Protein AF-A0A6H2BTT6-F1 (afdb_monomer)

Solvent-accessible surface area (backbone atoms only — not comparable to full-atom values): 8340 Å² total; per-residue (Å²): 132,86,53,60,60,64,69,59,52,47,54,49,31,54,56,51,50,74,51,56,69,38,59,30,31,66,27,73,68,49,52,52,56,37,45,75,73,71,45,86,74,64,73,85,50,69,32,33,29,80,46,55,45,61,61,53,68,86,53,31,49,32,33,33,34,37,53,84,93,50,74,88,84,50,85,88,53,66,73,44,79,40,38,53,72,44,48,40,68,45,81,85,42,97,55,36,68,62,50,55,50,50,37,51,55,39,52,55,42,52,53,51,51,55,52,50,51,53,54,59,69,69,48,78,83,75,72,80,80,79,80,78,80,81,78,78,88,79,135

Foldseek 3Di:
DFLDPVVLLQVVQVVVQVVPFFKKFFAPVVCVVCVVVVHHDDRPAIWTFHHWDAPGLPARIKTFTAHPVDDPPDPVGRPDIHRLLRIQGDPPRPCNVVSVVSSVSNVVVVVVVVVVVVVVVPDPPPDPDPPPPPPDDDD

Mean predicted al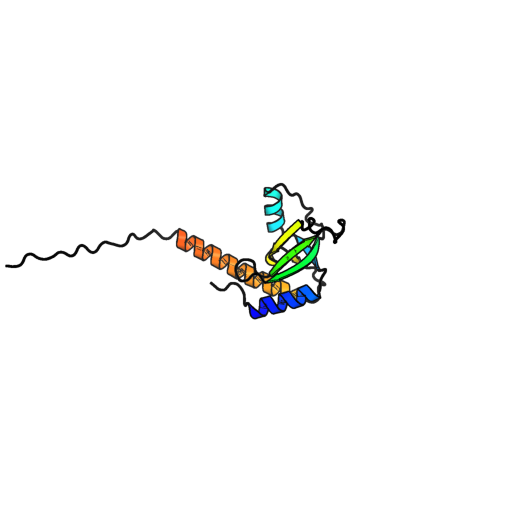igned error: 10.2 Å

pLDDT: mean 82.1, std 15.36, range [43.44, 97.25]

Secondary structure (DSSP, 8-state):
---S-HHHHHHHHHHHHTT-SEEEEE-HHHHHHHHHHT----TT--EEEEEEEE-HHHH-EEEEEE-TTS-TT-GGG--EEEEGGGEEE-TTSTTHHHHHHHHHHHHHHHHHHHHHHHHHHTS----------------

Structure (mmCIF, N/CA/C/O backbone):
data_AF-A0A6H2BTT6-F1
#
_entry.id   AF-A0A6H2BTT6-F1
#
loop_
_atom_site.group_PDB
_atom_site.id
_atom_site.type_symbol
_atom_site.label_atom_id
_atom_site.label_alt_id
_atom_site.label_comp_id
_atom_site.label_asym_id
_atom_site.label_entity_id
_atom_site.label_seq_id
_atom_site.pdbx_PDB_ins_code
_atom_site.Cartn_x
_atom_site.Cartn_y
_atom_site.Cartn_z
_atom_site.occupancy
_atom_site.B_iso_or_equiv
_atom_site.auth_seq_id
_atom_site.auth_comp_id
_atom_site.auth_asym_id
_atom_site.auth_atom_id
_atom_site.pdbx_PDB_model_num
ATOM 1 N N . MET A 1 1 ? 18.769 -1.249 3.467 1.00 71.38 1 MET A N 1
ATOM 2 C CA . MET A 1 1 ? 18.163 -2.529 3.042 1.00 71.38 1 MET A CA 1
ATOM 3 C C . MET A 1 1 ? 17.058 -2.177 2.076 1.00 71.38 1 MET A C 1
ATOM 5 O O . MET A 1 1 ? 16.223 -1.375 2.456 1.00 71.38 1 MET A O 1
ATOM 9 N N . THR A 1 2 ? 17.086 -2.700 0.854 1.00 86.50 2 THR A N 1
ATOM 10 C CA . THR A 1 2 ? 16.078 -2.352 -0.155 1.00 86.50 2 THR A CA 1
ATOM 11 C C . THR A 1 2 ? 14.783 -3.114 0.108 1.00 86.50 2 THR A C 1
ATOM 13 O O . THR A 1 2 ? 14.779 -4.352 0.090 1.00 86.50 2 THR A O 1
ATOM 16 N N . VAL A 1 3 ? 13.698 -2.388 0.377 1.00 89.62 3 VAL A N 1
ATOM 17 C CA . VAL A 1 3 ? 12.387 -2.986 0.669 1.00 89.62 3 VAL A CA 1
ATOM 18 C C . VAL A 1 3 ? 11.673 -3.301 -0.641 1.00 89.62 3 VAL A C 1
ATOM 20 O O . VAL A 1 3 ? 11.272 -4.442 -0.864 1.00 89.62 3 VAL A O 1
ATOM 23 N N . ASP A 1 4 ? 11.642 -2.369 -1.583 1.00 91.12 4 ASP A N 1
ATOM 24 C CA . ASP A 1 4 ? 10.896 -2.530 -2.824 1.00 91.12 4 ASP A CA 1
ATOM 25 C C . ASP A 1 4 ? 11.809 -2.632 -4.044 1.00 91.12 4 ASP A C 1
ATOM 27 O O . ASP A 1 4 ? 12.879 -2.032 -4.134 1.00 91.12 4 ASP A O 1
ATOM 31 N N . ASN A 1 5 ? 11.356 -3.379 -5.050 1.00 93.00 5 ASN A N 1
ATOM 32 C CA . ASN A 1 5 ? 11.878 -3.191 -6.395 1.00 93.00 5 ASN A CA 1
ATOM 33 C C . ASN A 1 5 ? 11.245 -1.911 -6.955 1.00 93.00 5 ASN A C 1
ATOM 35 O O . ASN A 1 5 ? 10.091 -1.934 -7.383 1.00 93.00 5 ASN A O 1
ATOM 39 N N . SER A 1 6 ? 11.993 -0.806 -6.947 1.00 92.38 6 SER A N 1
ATOM 40 C CA . SER A 1 6 ? 11.476 0.521 -7.307 1.00 92.38 6 SER A CA 1
ATOM 41 C C . SER A 1 6 ? 10.817 0.569 -8.688 1.00 92.38 6 SER A C 1
ATOM 43 O O . SER A 1 6 ? 9.785 1.220 -8.849 1.00 92.38 6 SER A O 1
ATOM 45 N N . ARG A 1 7 ? 11.350 -0.158 -9.680 1.00 94.94 7 ARG A N 1
ATOM 46 C CA . ARG A 1 7 ? 10.779 -0.218 -11.035 1.00 94.94 7 ARG A CA 1
ATOM 47 C C . ARG A 1 7 ? 9.431 -0.935 -11.048 1.00 94.94 7 ARG A C 1
ATOM 49 O O . ARG A 1 7 ? 8.495 -0.442 -11.672 1.00 94.94 7 ARG A O 1
ATOM 56 N N . ALA A 1 8 ? 9.337 -2.076 -10.368 1.00 94.94 8 ALA A N 1
ATOM 57 C CA . ALA A 1 8 ? 8.096 -2.844 -10.279 1.00 94.94 8 ALA A CA 1
ATOM 58 C C . ALA A 1 8 ? 7.032 -2.092 -9.467 1.00 94.94 8 ALA A C 1
ATOM 60 O O . ALA A 1 8 ? 5.896 -1.976 -9.916 1.00 94.94 8 ALA A O 1
ATOM 61 N N . ALA A 1 9 ? 7.419 -1.502 -8.332 1.00 95.44 9 ALA A N 1
ATOM 62 C CA . ALA A 1 9 ? 6.525 -0.704 -7.499 1.00 95.44 9 ALA A CA 1
ATOM 63 C C . ALA A 1 9 ? 5.993 0.522 -8.255 1.00 95.44 9 ALA A C 1
ATOM 65 O O . ALA A 1 9 ? 4.790 0.753 -8.267 1.00 95.44 9 ALA A O 1
ATOM 66 N N . THR A 1 10 ? 6.855 1.242 -8.982 1.00 96.56 10 THR A N 1
ATOM 67 C CA . THR A 1 10 ? 6.430 2.380 -9.817 1.00 96.56 10 THR A CA 1
ATOM 68 C C . THR A 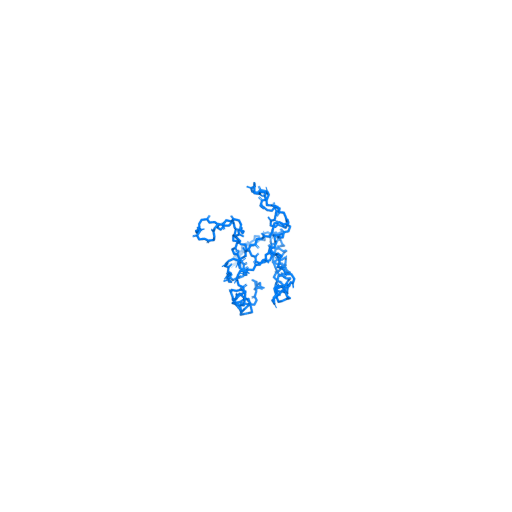1 10 ? 5.484 1.947 -10.940 1.00 96.56 10 THR A C 1
ATOM 70 O O . THR A 1 10 ? 4.507 2.636 -11.227 1.00 96.56 10 THR A O 1
ATOM 73 N N . ALA A 1 11 ? 5.751 0.809 -11.590 1.00 96.81 11 ALA A N 1
ATOM 74 C CA . ALA A 1 11 ? 4.872 0.282 -12.632 1.00 96.81 11 ALA A CA 1
ATOM 75 C C . ALA A 1 11 ? 3.496 -0.113 -12.074 1.00 96.81 11 ALA A C 1
ATOM 77 O O . ALA A 1 11 ? 2.481 0.212 -12.688 1.00 96.81 11 ALA A O 1
ATOM 78 N N . LEU A 1 12 ? 3.457 -0.755 -10.902 1.00 96.88 12 LEU A N 1
ATOM 79 C CA . LEU A 1 12 ? 2.212 -1.076 -10.211 1.00 96.88 12 LEU A CA 1
ATOM 80 C C . LEU A 1 12 ? 1.463 0.198 -9.803 1.00 96.88 12 LEU A C 1
ATOM 82 O O . LEU A 1 12 ? 0.275 0.296 -10.080 1.00 96.88 12 LEU A O 1
ATOM 86 N N . SER A 1 13 ? 2.139 1.210 -9.249 1.00 96.50 13 SER A N 1
ATOM 87 C CA . SER A 1 13 ? 1.504 2.493 -8.915 1.00 96.50 13 SER A CA 1
ATOM 88 C C . SER A 1 13 ? 0.809 3.133 -10.112 1.00 96.50 13 SER A C 1
ATOM 90 O O . SER A 1 13 ? -0.328 3.558 -9.968 1.00 96.50 13 SER A O 1
ATOM 92 N N . LYS A 1 14 ? 1.429 3.123 -11.299 1.00 96.94 14 LYS A N 1
ATOM 93 C CA . LYS A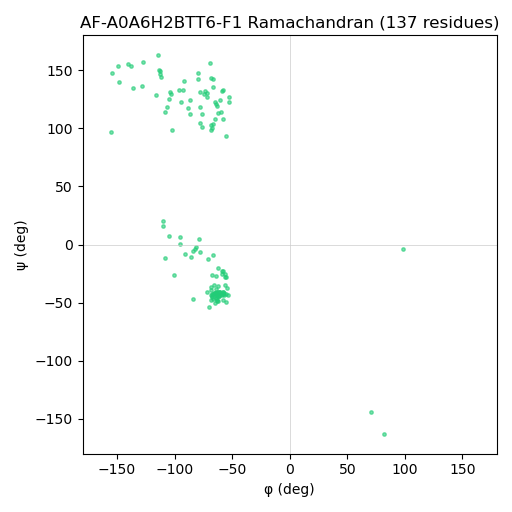 1 14 ? 0.802 3.651 -12.524 1.00 96.94 14 LYS A CA 1
ATOM 94 C C . LYS A 1 14 ? -0.443 2.867 -12.946 1.00 96.94 14 LYS A C 1
ATOM 96 O O . LYS A 1 14 ? -1.411 3.461 -13.406 1.00 96.94 14 LYS A O 1
ATOM 101 N N . LYS A 1 15 ? -0.434 1.537 -12.797 1.00 96.56 15 LYS A N 1
ATOM 102 C CA . LYS A 1 15 ? -1.618 0.700 -13.069 1.00 96.56 15 LYS A CA 1
ATOM 103 C C . LYS A 1 15 ? -2.761 1.021 -12.106 1.00 96.56 15 LYS A C 1
ATOM 105 O O . LYS A 1 15 ? -3.911 1.108 -12.524 1.00 96.56 15 LYS A O 1
ATOM 110 N N . LEU A 1 16 ? -2.438 1.208 -10.826 1.00 95.81 16 LEU A N 1
ATOM 111 C CA . LEU A 1 16 ? -3.417 1.570 -9.801 1.00 95.81 16 LEU A CA 1
ATOM 112 C C . LEU A 1 16 ? -3.977 2.969 -10.031 1.00 95.81 16 LEU A C 1
ATOM 114 O O . LEU A 1 16 ? -5.183 3.142 -9.959 1.00 95.81 16 LEU A O 1
ATOM 118 N N . GLU A 1 17 ? -3.124 3.932 -10.374 1.00 95.44 17 GLU A N 1
ATOM 119 C CA . GLU A 1 17 ? -3.529 5.293 -10.733 1.00 95.44 17 GLU A CA 1
ATOM 120 C C . GLU A 1 17 ? -4.506 5.296 -11.921 1.00 95.44 17 GLU A C 1
ATOM 122 O O . GLU A 1 17 ? -5.527 5.973 -11.884 1.00 95.44 17 GLU A O 1
ATOM 127 N N . ALA A 1 18 ? -4.269 4.452 -12.930 1.00 95.94 18 ALA A N 1
ATOM 128 C CA . ALA A 1 18 ? -5.187 4.273 -14.058 1.00 95.94 18 ALA A CA 1
ATOM 129 C C . ALA A 1 18 ? -6.500 3.541 -13.705 1.00 95.94 18 ALA A C 1
ATOM 131 O O . ALA A 1 18 ? -7.422 3.528 -14.517 1.00 95.94 18 ALA A O 1
ATOM 132 N N . SER A 1 19 ? -6.583 2.919 -12.524 1.00 93.81 19 SER A N 1
ATOM 133 C CA . SER A 1 19 ? -7.751 2.160 -12.048 1.00 93.81 19 SER A CA 1
ATOM 134 C C . SER A 1 19 ? -8.562 2.918 -10.990 1.00 93.81 19 SER A C 1
ATOM 136 O O . SER A 1 19 ? -9.456 2.339 -10.375 1.00 93.81 19 SER A O 1
ATOM 138 N N . LEU A 1 20 ? -8.240 4.191 -10.737 1.00 92.12 20 LEU A N 1
ATOM 139 C CA . LEU A 1 20 ? -8.954 5.013 -9.765 1.00 92.12 20 LEU A CA 1
ATOM 140 C C . LEU A 1 20 ? -10.385 5.333 -10.244 1.00 92.12 20 LEU A C 1
ATOM 142 O O . LEU A 1 20 ? -10.584 5.583 -11.435 1.00 92.12 20 LEU A O 1
ATOM 146 N N . PRO A 1 21 ? -11.376 5.382 -9.332 1.00 92.38 21 PRO A N 1
ATOM 147 C CA . PRO A 1 21 ? -11.271 5.127 -7.892 1.00 92.38 21 PRO A CA 1
ATOM 148 C C . PRO A 1 21 ? -11.247 3.627 -7.541 1.00 92.38 21 PRO A C 1
ATOM 150 O O . PRO A 1 21 ? -11.979 2.824 -8.120 1.00 92.38 21 PRO A O 1
ATOM 153 N N . ILE A 1 22 ? -10.449 3.247 -6.535 1.00 92.12 22 ILE A N 1
ATOM 154 C CA . ILE A 1 22 ? -10.332 1.846 -6.082 1.00 92.12 22 ILE A CA 1
ATOM 155 C C . ILE A 1 22 ? -11.075 1.658 -4.762 1.00 92.12 22 ILE A C 1
ATOM 157 O O . ILE A 1 22 ? -10.775 2.326 -3.772 1.00 92.12 22 ILE A O 1
ATOM 161 N N . LYS A 1 23 ? -11.998 0.693 -4.715 1.00 91.62 23 LYS A N 1
ATOM 162 C CA . LYS A 1 23 ? -12.690 0.315 -3.477 1.00 91.62 23 LYS A CA 1
ATOM 163 C C . LYS A 1 23 ? -11.775 -0.488 -2.563 1.00 91.62 23 LYS A C 1
ATOM 165 O O . LYS A 1 23 ? -11.174 -1.483 -2.975 1.00 91.62 23 LYS A O 1
ATOM 170 N N . VAL A 1 24 ? -11.704 -0.074 -1.302 1.00 92.06 24 VAL A N 1
ATOM 171 C CA . VAL A 1 24 ? -10.842 -0.700 -0.300 1.00 92.06 24 VAL A CA 1
ATOM 172 C C . VAL A 1 24 ? -11.516 -0.797 1.063 1.00 92.06 24 VAL A C 1
ATOM 174 O O . VAL A 1 24 ? -12.383 -0.003 1.429 1.00 92.06 24 VAL A O 1
ATOM 177 N N . LYS A 1 25 ? -11.062 -1.768 1.856 1.00 91.12 25 LYS A N 1
ATOM 178 C CA . LYS A 1 25 ? -11.350 -1.869 3.291 1.00 91.12 25 LYS A CA 1
ATOM 179 C C . LYS A 1 25 ? -10.073 -1.652 4.089 1.00 91.12 25 LYS A C 1
ATOM 181 O O . LYS A 1 25 ? -8.982 -2.048 3.679 1.00 91.12 25 LYS A O 1
ATOM 186 N N . VAL A 1 26 ? -10.208 -1.054 5.264 1.00 89.69 26 VAL A N 1
ATOM 187 C CA . VAL A 1 26 ? -9.079 -0.799 6.163 1.00 89.69 26 VAL A CA 1
ATOM 188 C C . VAL A 1 26 ? -8.626 -2.115 6.812 1.00 89.69 26 VAL A C 1
ATOM 190 O O . VAL A 1 26 ? -9.441 -2.891 7.319 1.00 89.69 26 VAL A O 1
ATOM 193 N N . ALA A 1 27 ? -7.321 -2.407 6.813 1.00 89.88 27 ALA A N 1
ATOM 194 C CA . ALA A 1 27 ? -6.804 -3.588 7.502 1.00 89.88 27 ALA A CA 1
ATOM 195 C C . ALA A 1 27 ? -6.906 -3.446 9.032 1.00 89.88 27 ALA A C 1
ATOM 197 O O . ALA A 1 27 ? -6.894 -2.352 9.594 1.00 89.88 27 ALA A O 1
ATOM 198 N N . LYS A 1 28 ? -6.943 -4.587 9.736 1.00 87.12 28 LYS A N 1
ATOM 199 C CA . LYS A 1 28 ? -7.116 -4.633 11.201 1.00 87.12 28 LYS A CA 1
ATOM 200 C C . LYS A 1 28 ? -6.056 -3.831 11.965 1.00 87.12 28 LYS A C 1
ATOM 202 O O . LYS A 1 28 ? -6.362 -3.280 13.015 1.00 87.12 28 LYS A O 1
ATOM 207 N N . GLU A 1 29 ? -4.821 -3.790 11.472 1.00 86.31 29 GLU A N 1
ATOM 208 C CA . GLU A 1 29 ? -3.725 -3.059 12.122 1.00 86.31 29 GLU A CA 1
ATOM 209 C C . GLU A 1 29 ? -3.930 -1.546 12.061 1.00 86.31 29 GLU A C 1
ATOM 211 O O . GLU A 1 29 ? -3.797 -0.868 13.078 1.00 86.31 29 GLU A O 1
ATOM 216 N N . LEU A 1 30 ? -4.350 -1.035 10.903 1.00 87.06 30 LEU A N 1
ATOM 217 C CA . LEU A 1 30 ? -4.665 0.376 10.726 1.00 87.06 30 LEU A CA 1
ATOM 218 C C . LEU A 1 30 ? -5.882 0.776 11.571 1.00 87.06 30 LEU A C 1
ATOM 220 O O . LEU A 1 30 ? -5.816 1.774 12.278 1.00 87.06 30 LEU A O 1
ATOM 224 N N . LEU A 1 31 ? -6.928 -0.056 11.639 1.00 86.88 31 LEU A N 1
ATOM 225 C CA . LEU A 1 31 ? -8.068 0.176 12.542 1.00 86.88 31 LEU A CA 1
ATOM 226 C C . LEU A 1 31 ? -7.649 0.290 14.015 1.00 86.88 31 LEU A C 1
ATOM 228 O O . LEU A 1 31 ? -8.148 1.153 14.734 1.00 86.88 31 LEU A O 1
ATOM 232 N N . LYS A 1 32 ? -6.724 -0.562 14.479 1.00 87.06 32 LYS A N 1
ATOM 233 C CA . LYS A 1 32 ? -6.194 -0.478 15.850 1.00 87.06 32 LYS A CA 1
ATOM 234 C C . LYS A 1 32 ? -5.444 0.831 16.076 1.00 87.06 32 LYS A C 1
ATOM 236 O O . LYS A 1 32 ? -5.661 1.473 17.097 1.00 87.06 32 LYS A O 1
ATOM 241 N N . MET A 1 33 ? -4.582 1.217 15.136 1.00 85.88 33 MET A N 1
ATOM 242 C CA . MET A 1 33 ? -3.813 2.458 15.229 1.00 85.88 33 MET A CA 1
ATOM 243 C C . MET A 1 33 ? -4.729 3.686 15.279 1.00 85.88 33 MET A C 1
ATOM 245 O O . MET A 1 33 ? -4.518 4.565 16.110 1.00 85.88 33 MET A O 1
ATOM 249 N N . LEU A 1 34 ? -5.756 3.725 14.429 1.00 84.44 34 LEU A N 1
ATOM 250 C CA . LEU A 1 34 ? -6.731 4.815 14.382 1.00 84.44 34 LEU A CA 1
ATOM 251 C C . LEU A 1 34 ? -7.559 4.887 15.666 1.00 84.44 34 LEU A C 1
ATOM 253 O O . LEU A 1 34 ? -7.664 5.954 16.264 1.00 84.44 34 LEU A O 1
ATOM 257 N N . LYS A 1 35 ? -8.003 3.736 16.186 1.00 84.94 35 LYS A N 1
ATOM 258 C CA . LYS A 1 35 ? -8.704 3.673 17.473 1.00 84.94 35 LYS A CA 1
ATOM 259 C C . LYS A 1 35 ? -7.867 4.241 18.623 1.00 84.94 35 LYS A C 1
ATOM 261 O O . LYS A 1 35 ? -8.405 4.953 19.464 1.00 84.94 35 LYS A O 1
ATOM 266 N N . THR A 1 36 ? -6.561 3.963 18.664 1.00 84.50 36 THR A N 1
ATOM 267 C CA . THR A 1 36 ? -5.653 4.532 19.680 1.00 84.50 36 THR A CA 1
ATOM 268 C C . THR A 1 36 ? -5.527 6.054 19.568 1.00 84.50 36 THR A C 1
ATOM 270 O O . THR A 1 36 ? -5.276 6.716 20.569 1.00 84.50 36 THR A O 1
ATOM 273 N N . ARG A 1 37 ? -5.720 6.620 18.371 1.00 80.75 37 ARG A N 1
ATOM 274 C CA . ARG A 1 37 ? -5.717 8.071 18.130 1.00 80.75 37 ARG A CA 1
ATOM 275 C C . ARG A 1 37 ? -7.066 8.744 18.413 1.00 80.75 37 ARG A C 1
ATOM 277 O O . ARG A 1 37 ? -7.129 9.965 18.375 1.00 80.75 37 ARG A O 1
ATOM 284 N N . GLY A 1 38 ? -8.109 7.973 18.731 1.00 76.75 38 GLY A N 1
ATOM 285 C CA . GLY A 1 38 ? -9.465 8.474 18.984 1.00 76.75 38 GLY A CA 1
ATOM 286 C C . GLY A 1 38 ? -10.419 8.354 17.792 1.00 76.75 38 GLY A C 1
ATOM 287 O O . GLY A 1 38 ? -11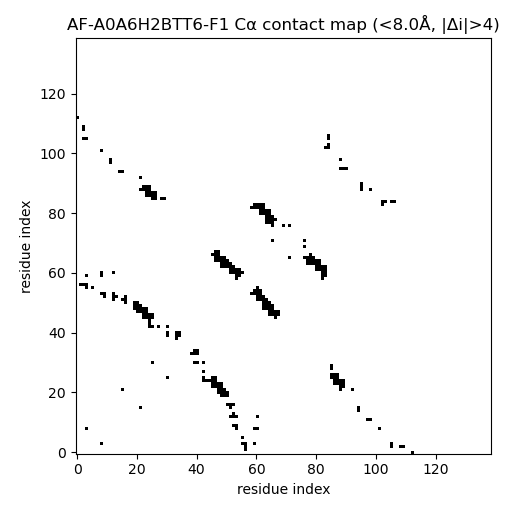.610 8.608 17.952 1.00 76.75 38 GLY A O 1
ATOM 288 N N . ASP A 1 39 ? -9.938 7.891 16.635 1.00 77.25 39 ASP A N 1
ATOM 289 C CA . ASP A 1 39 ? -10.746 7.737 15.425 1.00 77.25 39 ASP A CA 1
ATOM 290 C C . ASP A 1 39 ? -11.423 6.361 15.392 1.00 77.25 39 ASP A C 1
ATOM 292 O O . ASP A 1 39 ? -10.768 5.313 15.336 1.00 77.25 39 ASP A O 1
ATOM 296 N N . ILE A 1 40 ? -12.756 6.342 15.396 1.00 70.62 40 ILE A N 1
ATOM 297 C CA . ILE A 1 40 ? -13.543 5.106 15.318 1.00 70.62 40 ILE A CA 1
ATOM 298 C C . ILE A 1 40 ? -14.073 4.939 13.894 1.00 70.62 40 ILE A C 1
ATOM 300 O O . ILE A 1 40 ? -15.098 5.503 13.520 1.00 70.62 40 ILE A O 1
ATOM 304 N N . ILE A 1 41 ? -13.384 4.116 13.105 1.00 74.75 41 ILE A N 1
ATOM 305 C CA . ILE A 1 41 ? -13.829 3.721 11.763 1.00 74.75 41 ILE A CA 1
ATOM 306 C C . ILE A 1 41 ? -14.541 2.376 11.837 1.00 74.75 41 ILE A C 1
ATOM 308 O O . ILE A 1 41 ? -14.030 1.425 12.433 1.00 74.75 41 ILE A O 1
ATOM 312 N N . ASN A 1 42 ? -15.705 2.280 11.191 1.00 77.88 42 ASN A N 1
ATOM 313 C CA . ASN A 1 42 ? -16.394 1.006 11.022 1.00 77.88 42 ASN A CA 1
ATOM 314 C C . ASN A 1 42 ? -15.528 0.061 10.150 1.00 77.88 42 ASN A C 1
ATOM 316 O O . ASN A 1 42 ? -15.250 0.403 9.000 1.00 77.88 42 ASN A O 1
ATOM 320 N N . PRO A 1 43 ? -15.124 -1.123 10.650 1.00 75.38 43 PRO A N 1
ATOM 321 C CA . PRO A 1 43 ? -14.307 -2.085 9.905 1.00 75.38 43 PRO A CA 1
ATOM 322 C C . PRO A 1 43 ? -14.925 -2.569 8.588 1.00 75.38 43 PRO A C 1
ATOM 324 O O . PRO A 1 43 ? -14.198 -3.017 7.702 1.00 75.38 43 PRO A O 1
ATOM 327 N N . GLU A 1 44 ? -16.253 -2.522 8.482 1.00 77.94 44 GLU A N 1
ATOM 328 C CA . GLU A 1 44 ? -16.993 -2.931 7.288 1.00 77.94 44 GLU A CA 1
ATOM 329 C C . GLU A 1 44 ? -17.225 -1.778 6.310 1.00 77.94 44 GLU A C 1
ATOM 331 O O . GLU A 1 44 ? -17.665 -2.019 5.186 1.00 77.94 44 GLU A O 1
ATOM 336 N N . LYS A 1 45 ? -16.899 -0.537 6.703 1.00 81.94 45 LYS A N 1
ATOM 337 C CA . LYS A 1 45 ? -17.025 0.624 5.824 1.00 81.94 45 LYS A CA 1
ATOM 338 C C . LYS A 1 45 ? -16.052 0.485 4.659 1.00 81.94 45 LYS A C 1
ATOM 340 O O . LYS A 1 45 ? -14.838 0.383 4.846 1.00 81.94 45 LYS A O 1
ATOM 345 N N . GLU A 1 46 ? -16.611 0.514 3.459 1.00 84.50 46 GLU A N 1
ATOM 346 C CA . GLU A 1 46 ? -15.849 0.644 2.225 1.00 84.50 46 GLU A CA 1
ATOM 347 C C . GLU A 1 46 ? -15.436 2.103 2.043 1.00 84.50 46 GLU A C 1
ATOM 349 O O . GLU A 1 46 ? -16.241 3.025 2.203 1.00 84.50 46 GLU A O 1
ATOM 354 N N . LEU A 1 47 ? -14.154 2.293 1.756 1.00 87.75 47 LEU A N 1
ATOM 355 C CA . LEU A 1 47 ? -13.554 3.574 1.414 1.00 87.75 47 LEU A CA 1
ATOM 356 C C . LEU A 1 47 ? -13.076 3.516 -0.032 1.00 87.75 47 LEU A C 1
ATOM 358 O O . LEU A 1 47 ? -12.920 2.434 -0.605 1.00 87.75 47 LEU A O 1
ATOM 362 N N . GLU A 1 48 ? -12.822 4.682 -0.604 1.00 90.62 48 GLU A N 1
ATOM 363 C CA . GLU A 1 48 ? -12.246 4.790 -1.937 1.00 90.62 48 GLU A CA 1
ATOM 364 C C . GLU A 1 48 ? -10.839 5.357 -1.860 1.00 90.62 48 GLU A C 1
ATOM 366 O O . GLU A 1 48 ? -10.526 6.197 -1.014 1.00 90.62 48 GLU A O 1
ATOM 371 N N . VAL A 1 49 ? -9.988 4.853 -2.744 1.00 92.31 49 VAL A N 1
ATOM 372 C CA . VAL A 1 49 ? -8.706 5.463 -3.055 1.00 92.31 49 VAL A CA 1
ATOM 373 C C . VAL A 1 49 ? -8.904 6.360 -4.265 1.00 92.31 49 VAL A C 1
ATOM 375 O O . VAL A 1 49 ? -9.327 5.870 -5.311 1.00 92.31 49 VAL A O 1
A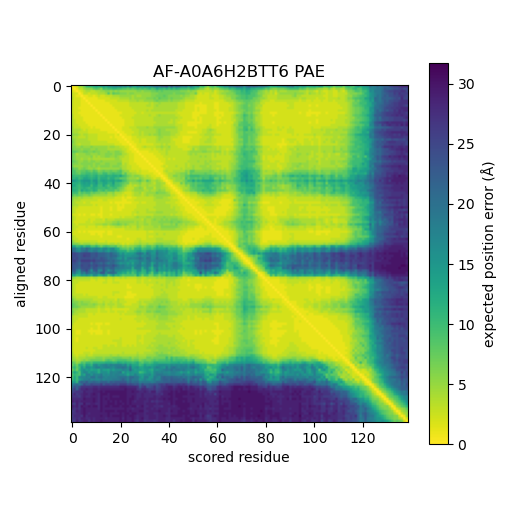TOM 378 N N . ASP A 1 50 ? -8.585 7.642 -4.117 1.00 92.44 50 ASP A N 1
ATOM 379 C CA . ASP A 1 50 ? -8.651 8.678 -5.159 1.00 92.44 50 ASP A CA 1
ATOM 380 C C . ASP A 1 50 ? -7.260 9.123 -5.641 1.00 92.44 50 ASP A C 1
ATOM 382 O O . ASP A 1 50 ? -7.133 9.805 -6.654 1.00 92.44 50 ASP A O 1
ATOM 386 N N . TRP A 1 51 ? -6.203 8.727 -4.929 1.00 93.81 51 TRP A N 1
ATOM 387 C CA . TRP A 1 51 ? -4.826 9.046 -5.276 1.00 93.81 51 TRP A CA 1
ATOM 388 C C . TRP A 1 51 ? -3.866 7.937 -4.856 1.00 93.81 51 TRP A C 1
ATOM 390 O O . TRP A 1 51 ? -3.969 7.379 -3.757 1.00 93.81 51 TRP A O 1
ATOM 400 N N . VAL A 1 52 ? -2.890 7.658 -5.722 1.00 95.94 52 VAL A N 1
ATOM 401 C CA . VAL A 1 52 ? -1.831 6.671 -5.499 1.00 95.94 52 VAL A CA 1
ATOM 402 C C . VAL A 1 52 ? -0.491 7.244 -5.943 1.00 95.94 52 VAL A C 1
ATOM 404 O O . VAL A 1 52 ? -0.381 7.771 -7.044 1.00 95.94 52 VAL A O 1
ATOM 407 N N . ALA A 1 53 ? 0.555 7.076 -5.134 1.00 95.38 53 ALA A N 1
ATOM 408 C CA . ALA A 1 53 ? 1.928 7.309 -5.582 1.00 95.38 53 ALA A CA 1
ATOM 409 C C . ALA A 1 53 ? 2.933 6.412 -4.864 1.00 95.38 53 ALA A C 1
ATOM 411 O O . ALA A 1 53 ? 2.733 6.009 -3.722 1.00 95.38 53 ALA A O 1
ATOM 412 N N . TYR A 1 54 ? 4.053 6.131 -5.522 1.00 96.88 54 TYR A N 1
ATOM 413 C CA . TYR A 1 54 ? 5.177 5.432 -4.906 1.00 96.88 54 TYR A CA 1
ATOM 414 C C . TYR A 1 54 ? 6.109 6.423 -4.192 1.00 96.88 54 TYR A C 1
ATOM 416 O O . TYR A 1 54 ? 6.620 7.345 -4.823 1.00 96.88 54 TYR A O 1
ATOM 424 N N . SER A 1 55 ? 6.361 6.219 -2.897 1.00 95.12 55 SER A N 1
ATOM 425 C CA . SER A 1 55 ? 7.202 7.081 -2.047 1.00 95.12 55 SER A CA 1
ATOM 426 C C . SER A 1 55 ? 8.531 6.437 -1.628 1.00 95.12 55 SER A C 1
ATOM 428 O O . SER A 1 55 ? 9.163 6.861 -0.663 1.00 95.12 55 SER A O 1
ATOM 430 N N . GLY A 1 56 ? 8.988 5.414 -2.355 1.00 93.00 56 GLY A N 1
ATOM 431 C CA . GLY A 1 56 ? 10.255 4.744 -2.063 1.00 93.00 56 GLY A CA 1
ATOM 432 C C . GLY A 1 56 ? 10.148 3.691 -0.959 1.00 93.00 56 GLY A C 1
ATOM 433 O O . GLY A 1 56 ? 9.065 3.234 -0.608 1.00 93.00 56 GLY A O 1
ATOM 434 N N . ASP A 1 57 ? 11.291 3.289 -0.403 1.00 90.56 57 ASP A N 1
ATOM 435 C CA . ASP A 1 57 ? 11.347 2.191 0.568 1.00 90.56 57 ASP A CA 1
ATOM 436 C C . ASP A 1 57 ? 10.672 2.521 1.906 1.00 90.56 57 ASP A C 1
ATOM 438 O O . ASP A 1 57 ? 10.188 1.604 2.567 1.00 90.56 57 ASP A O 1
ATOM 442 N N . GLU A 1 58 ? 10.590 3.799 2.288 1.00 87.00 58 GLU A N 1
ATOM 443 C CA . GLU A 1 58 ? 9.994 4.231 3.558 1.00 87.00 58 GLU A CA 1
ATOM 444 C C . GLU A 1 58 ? 8.471 4.048 3.567 1.00 87.00 58 GLU A C 1
ATOM 446 O O . GLU A 1 58 ? 7.938 3.357 4.435 1.00 87.00 58 GLU A O 1
ATOM 451 N N . GLY A 1 59 ? 7.760 4.594 2.576 1.00 89.25 59 GLY A N 1
ATOM 452 C CA . GLY A 1 59 ? 6.294 4.507 2.515 1.00 89.25 59 GLY A CA 1
ATOM 453 C C . GLY A 1 59 ? 5.755 3.445 1.552 1.00 89.25 59 GLY A C 1
ATOM 454 O O . GLY A 1 59 ? 4.685 2.877 1.786 1.00 89.25 59 GLY A O 1
ATOM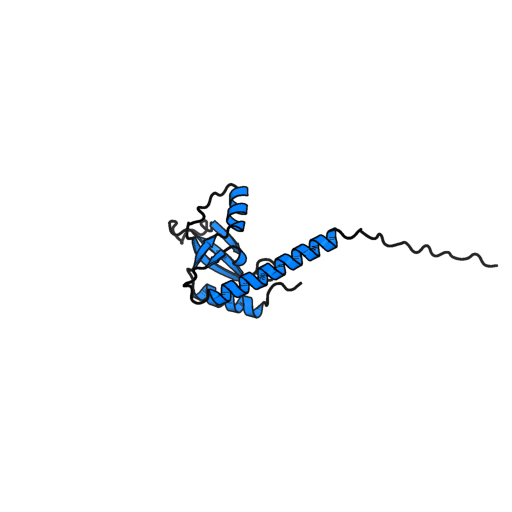 455 N N . GLY A 1 60 ? 6.516 3.083 0.521 1.00 95.62 60 GLY A N 1
ATOM 456 C CA . GLY A 1 60 ? 6.073 2.168 -0.525 1.00 95.62 60 GLY A CA 1
ATOM 457 C C . GLY A 1 60 ? 5.022 2.821 -1.412 1.00 95.62 60 GLY A C 1
ATOM 458 O O . GLY A 1 60 ? 5.076 4.015 -1.694 1.00 95.62 60 GLY A O 1
ATOM 459 N N . ILE A 1 61 ? 4.049 2.042 -1.872 1.00 97.25 61 ILE A N 1
ATOM 460 C CA . ILE A 1 61 ? 2.886 2.588 -2.575 1.00 97.25 61 ILE A CA 1
ATOM 461 C C . ILE A 1 61 ? 1.943 3.215 -1.543 1.00 97.25 61 ILE A C 1
ATOM 463 O O . ILE A 1 61 ? 1.356 2.507 -0.727 1.00 97.25 61 ILE A O 1
ATOM 467 N N . MET A 1 62 ? 1.812 4.535 -1.585 1.00 96.75 62 MET A N 1
ATOM 468 C CA . MET A 1 62 ? 0.923 5.332 -0.748 1.00 96.75 62 MET A CA 1
ATOM 469 C C . MET A 1 62 ? -0.421 5.523 -1.440 1.00 96.75 62 MET A C 1
ATOM 471 O O . MET A 1 62 ? -0.478 5.755 -2.645 1.00 96.75 62 MET A O 1
ATOM 475 N N . CYS A 1 63 ? -1.486 5.464 -0.654 1.00 95.25 63 CYS A N 1
ATOM 476 C CA . CYS A 1 63 ? -2.863 5.631 -1.083 1.00 95.25 63 CYS A CA 1
ATOM 477 C C . CYS A 1 63 ? -3.538 6.676 -0.194 1.00 95.25 63 CYS A C 1
ATOM 479 O O . CYS A 1 63 ? -3.378 6.650 1.031 1.00 95.25 63 CYS A O 1
ATOM 481 N N . ARG A 1 64 ? -4.303 7.577 -0.803 1.00 92.75 64 ARG A N 1
ATOM 482 C CA . ARG A 1 64 ? -5.180 8.505 -0.083 1.00 92.75 64 ARG A CA 1
ATOM 483 C C . ARG A 1 64 ? -6.564 7.883 0.033 1.00 92.75 64 ARG A C 1
ATOM 485 O O . ARG A 1 64 ? -7.049 7.322 -0.938 1.00 92.75 64 ARG A O 1
ATOM 492 N N . LEU A 1 65 ? -7.146 7.913 1.228 1.00 89.38 65 LEU A N 1
ATOM 493 C CA . LEU A 1 65 ? -8.473 7.367 1.502 1.00 89.38 65 LEU A CA 1
ATOM 494 C C . LEU A 1 65 ? -9.498 8.489 1.622 1.00 89.38 65 LEU A C 1
ATOM 496 O O . LEU A 1 65 ? -9.308 9.415 2.414 1.00 89.38 65 LEU A O 1
ATOM 500 N N . VAL A 1 66 ? -10.613 8.336 0.913 1.00 87.00 66 VAL A N 1
ATOM 501 C CA . VAL A 1 66 ? -11.780 9.221 0.969 1.00 87.00 66 VAL A CA 1
ATOM 502 C C . VAL A 1 66 ? -13.056 8.417 1.238 1.00 87.00 66 VAL A C 1
ATOM 504 O O . VAL A 1 66 ? -13.119 7.199 1.043 1.00 87.00 66 VAL A O 1
ATOM 507 N N . SER A 1 67 ? -14.078 9.087 1.769 1.00 75.06 67 SER A N 1
ATOM 508 C CA . SER A 1 67 ? -15.367 8.489 2.129 1.00 75.06 67 SER A CA 1
ATOM 509 C C . SER A 1 67 ? -16.421 8.849 1.082 1.00 75.06 67 SER A C 1
ATOM 511 O O . SER A 1 67 ? -16.610 10.018 0.776 1.00 75.06 67 SER A O 1
ATOM 513 N N . LYS A 1 68 ? -17.144 7.843 0.566 1.00 63.84 68 LYS A N 1
ATOM 514 C CA . LYS A 1 68 ? -18.164 8.000 -0.492 1.00 63.84 68 LYS A CA 1
ATOM 515 C C . LYS A 1 68 ? -19.287 8.994 -0.190 1.00 63.84 68 LYS A C 1
ATOM 517 O O . LYS A 1 68 ? -19.902 9.508 -1.116 1.00 63.84 68 LYS A O 1
ATOM 522 N N . ASN A 1 69 ? -19.608 9.195 1.087 1.00 57.34 69 ASN A N 1
ATOM 523 C CA . ASN A 1 69 ? -20.704 10.078 1.494 1.00 57.34 69 ASN A CA 1
ATOM 524 C C . ASN A 1 69 ? -20.288 11.554 1.533 1.00 57.34 69 ASN A C 1
ATOM 526 O O . ASN A 1 69 ? -21.131 12.409 1.790 1.00 57.34 69 ASN A O 1
ATOM 530 N N . ASP A 1 70 ? -19.013 11.846 1.279 1.00 54.03 70 ASP A N 1
ATOM 531 C CA . ASP A 1 70 ? -18.436 13.171 1.413 1.00 54.03 70 ASP A CA 1
ATOM 532 C C . ASP A 1 70 ? -17.978 13.655 0.027 1.00 54.03 70 ASP A C 1
ATOM 534 O O . ASP A 1 70 ? -17.298 12.938 -0.700 1.00 54.03 70 ASP A O 1
ATOM 538 N N . ASN A 1 71 ? -18.400 14.862 -0.368 1.00 53.66 71 ASN A N 1
ATOM 539 C CA . ASN A 1 71 ? -18.159 15.414 -1.713 1.00 53.66 71 ASN A CA 1
ATOM 540 C C . ASN A 1 71 ? -16.658 15.366 -2.108 1.00 53.66 71 ASN A C 1
ATOM 542 O O . ASN A 1 71 ? -15.858 15.981 -1.407 1.00 53.66 71 ASN A O 1
ATOM 546 N N . PRO A 1 72 ? -16.246 14.724 -3.209 1.00 52.09 72 PRO A N 1
ATOM 547 C CA . PRO A 1 72 ? -14.828 14.520 -3.537 1.00 52.09 72 PRO A CA 1
ATOM 548 C C . PRO A 1 72 ? -14.028 15.798 -3.870 1.00 52.09 72 PRO A C 1
ATOM 550 O O . PRO A 1 72 ? -12.810 15.726 -3.976 1.00 52.09 72 PRO A O 1
ATOM 553 N N . GLU A 1 73 ? -14.678 16.957 -4.020 1.00 56.94 73 GLU A N 1
ATOM 554 C CA . GLU A 1 73 ? -14.038 18.228 -4.408 1.00 56.94 73 GLU A CA 1
ATOM 555 C C . GLU A 1 73 ? -13.439 19.048 -3.250 1.00 56.94 73 GLU A C 1
ATOM 557 O O . GLU A 1 73 ? -12.702 19.995 -3.512 1.00 56.94 73 GLU A O 1
ATOM 562 N N . ASP A 1 74 ? -13.703 18.712 -1.981 1.00 55.72 74 ASP A N 1
ATOM 563 C CA . ASP A 1 74 ? -13.072 19.458 -0.881 1.00 55.72 74 ASP A CA 1
ATOM 564 C C . ASP A 1 74 ? -11.698 18.849 -0.563 1.00 55.72 74 ASP A C 1
ATOM 566 O O . ASP A 1 74 ? -11.597 17.736 -0.041 1.00 55.72 74 ASP A O 1
ATOM 570 N N . GLU A 1 75 ? -10.631 19.597 -0.849 1.00 49.12 75 GLU A N 1
ATOM 571 C CA . GLU A 1 75 ? -9.233 19.185 -0.630 1.00 49.12 75 GLU A CA 1
ATOM 572 C C . GLU A 1 75 ? -8.919 18.840 0.844 1.00 49.12 75 GLU A C 1
ATOM 574 O O . GLU A 1 75 ? -8.031 18.029 1.114 1.00 49.12 75 GLU A O 1
ATOM 579 N N . ASP A 1 76 ? -9.707 19.356 1.794 1.00 47.47 76 ASP A N 1
ATOM 580 C CA . ASP A 1 76 ? -9.601 19.084 3.236 1.00 47.47 76 ASP A CA 1
ATOM 581 C C . ASP A 1 76 ? -10.217 17.730 3.677 1.00 47.47 76 ASP A C 1
ATOM 583 O O . ASP A 1 76 ? -10.260 17.421 4.869 1.00 47.47 76 ASP A O 1
ATOM 587 N N . LYS A 1 77 ? -10.698 16.892 2.744 1.00 59.47 77 LYS A N 1
ATOM 588 C CA . LYS A 1 77 ? -11.415 15.628 3.043 1.00 59.47 77 LYS A CA 1
ATOM 589 C C . LYS A 1 77 ? -10.579 14.360 3.043 1.00 59.47 77 LYS A C 1
ATOM 591 O O . LYS A 1 77 ? -11.129 13.275 3.263 1.00 59.47 77 LYS A O 1
ATOM 596 N N . ALA A 1 78 ? -9.277 14.455 2.788 1.00 57.69 78 ALA A N 1
ATOM 597 C CA . ALA A 1 78 ? -8.401 13.298 2.901 1.00 57.69 78 ALA A CA 1
ATOM 598 C C . ALA A 1 78 ? -8.493 12.740 4.329 1.00 57.69 78 ALA A C 1
ATOM 600 O O . ALA A 1 78 ? -7.984 13.342 5.271 1.00 57.69 78 ALA A O 1
ATOM 601 N N . LEU A 1 79 ? -9.133 11.577 4.490 1.00 73.69 79 L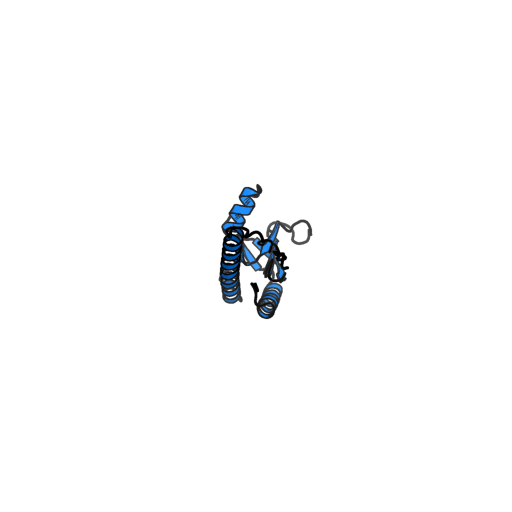EU A N 1
ATOM 602 C CA . LEU A 1 79 ? -9.262 10.960 5.806 1.00 73.69 79 LEU A CA 1
ATOM 603 C C . LEU A 1 79 ? -7.882 10.497 6.270 1.00 73.69 79 LEU A C 1
ATOM 605 O O . LEU A 1 79 ? -7.473 10.794 7.387 1.00 73.69 79 LEU A O 1
ATOM 609 N N . TYR A 1 80 ? -7.145 9.801 5.395 1.00 85.62 80 TYR A N 1
ATOM 610 C CA . TYR A 1 80 ? -5.816 9.275 5.704 1.00 85.62 80 TYR A CA 1
ATOM 611 C C . TYR A 1 80 ? -4.964 9.099 4.443 1.00 85.62 80 TYR A C 1
ATOM 613 O O . TYR A 1 80 ? -5.471 8.713 3.391 1.00 85.62 80 TYR A O 1
ATOM 621 N N . ILE A 1 81 ? -3.649 9.289 4.574 1.00 91.00 81 ILE A N 1
ATOM 622 C CA . ILE A 1 81 ? -2.651 8.825 3.600 1.00 91.00 81 ILE A CA 1
ATOM 623 C C . ILE A 1 81 ? -1.932 7.629 4.222 1.00 91.00 81 ILE A C 1
ATOM 625 O O . ILE A 1 81 ? -1.311 7.753 5.278 1.00 91.00 81 ILE A O 1
ATOM 629 N N . VAL A 1 82 ? -2.035 6.459 3.595 1.00 93.19 82 VAL A N 1
ATOM 630 C CA . VAL A 1 82 ? -1.540 5.194 4.158 1.00 93.19 82 VAL A CA 1
ATOM 631 C C . VAL A 1 82 ? -0.831 4.353 3.108 1.00 93.19 82 VAL A C 1
ATOM 633 O O . VAL A 1 82 ? -1.126 4.448 1.922 1.00 93.19 82 VAL A O 1
ATOM 636 N N . SER A 1 83 ? 0.103 3.506 3.540 1.00 95.44 83 SER A N 1
ATOM 637 C CA . SER A 1 83 ? 0.700 2.512 2.645 1.00 95.44 83 SER A CA 1
ATOM 638 C C . SER A 1 83 ? -0.347 1.477 2.232 1.00 95.44 83 SER A C 1
ATOM 640 O O . SER A 1 83 ? -1.156 1.042 3.058 1.00 95.44 83 SER A O 1
ATOM 642 N N . ILE A 1 84 ? -0.296 1.018 0.982 1.00 95.69 84 ILE A N 1
ATOM 643 C CA . ILE A 1 84 ? -1.196 -0.010 0.449 1.00 95.69 84 ILE A CA 1
ATOM 644 C C . ILE A 1 84 ? -1.130 -1.311 1.260 1.00 95.69 84 ILE A C 1
ATOM 646 O O . ILE A 1 84 ? -2.089 -2.072 1.267 1.00 95.69 84 ILE A O 1
ATOM 650 N N . THR A 1 85 ? -0.043 -1.572 1.996 1.00 95.50 85 THR A N 1
ATOM 651 C CA . THR A 1 85 ? 0.096 -2.729 2.903 1.00 95.50 85 THR A CA 1
ATOM 652 C C . THR A 1 85 ? -0.912 -2.737 4.053 1.00 95.50 85 THR A C 1
ATOM 654 O O . THR A 1 85 ? -1.178 -3.794 4.625 1.00 95.50 85 THR A O 1
ATOM 657 N N . HIS A 1 86 ? -1.505 -1.585 4.372 1.00 94.19 86 HIS A N 1
ATOM 658 C CA . HIS A 1 86 ? -2.543 -1.431 5.388 1.00 94.19 86 HIS A CA 1
ATOM 659 C C . HIS A 1 86 ? -3.970 -1.481 4.823 1.00 94.19 86 HIS A C 1
ATOM 661 O O . HIS A 1 86 ? -4.935 -1.255 5.560 1.00 94.19 86 HIS A O 1
ATOM 667 N N . LEU A 1 87 ? -4.119 -1.788 3.534 1.00 93.88 87 LEU A N 1
ATOM 668 C CA . LEU A 1 87 ? -5.399 -1.844 2.838 1.00 93.88 87 LEU A CA 1
ATOM 669 C C . LEU A 1 87 ? -5.739 -3.268 2.410 1.00 93.88 87 LEU A C 1
ATOM 671 O O . LEU A 1 87 ? -4.872 -4.091 2.120 1.00 93.88 87 LEU A O 1
ATOM 675 N N . LYS A 1 88 ? -7.035 -3.551 2.343 1.00 93.31 88 LYS A N 1
ATOM 676 C CA . LYS A 1 88 ? -7.589 -4.734 1.692 1.00 93.31 88 LYS A CA 1
ATOM 677 C C . LYS A 1 88 ? -8.277 -4.282 0.418 1.00 93.31 88 LYS A C 1
ATOM 679 O O . LYS A 1 88 ? -9.262 -3.549 0.492 1.00 93.31 88 LYS A O 1
ATOM 684 N N . ILE A 1 89 ? -7.734 -4.702 -0.716 1.00 91.50 89 ILE A N 1
ATOM 685 C CA . ILE A 1 89 ? -8.317 -4.422 -2.025 1.00 91.50 89 ILE A CA 1
ATOM 686 C C . ILE A 1 89 ? -9.461 -5.399 -2.284 1.00 91.50 89 ILE A C 1
ATOM 688 O O . ILE A 1 89 ? -9.416 -6.541 -1.816 1.00 91.50 89 ILE A O 1
ATOM 692 N N . ASP A 1 90 ? -10.472 -4.933 -3.008 1.00 88.25 90 ASP A N 1
ATOM 693 C CA . ASP A 1 90 ? -11.530 -5.779 -3.548 1.00 88.25 90 ASP A CA 1
ATOM 694 C C . ASP A 1 90 ? -10.929 -6.951 -4.362 1.00 88.25 90 ASP A C 1
ATOM 696 O O . ASP A 1 90 ? -10.095 -6.707 -5.243 1.00 88.25 90 ASP A O 1
ATOM 700 N N . PRO A 1 91 ? -11.297 -8.216 -4.075 1.00 87.19 91 PRO A N 1
ATOM 701 C CA . PRO A 1 91 ? -10.851 -9.370 -4.855 1.00 87.19 91 PRO A CA 1
ATOM 702 C C . PRO A 1 91 ? -11.171 -9.275 -6.351 1.00 87.19 91 PRO A C 1
ATOM 704 O O . PRO A 1 91 ? -10.422 -9.832 -7.150 1.00 8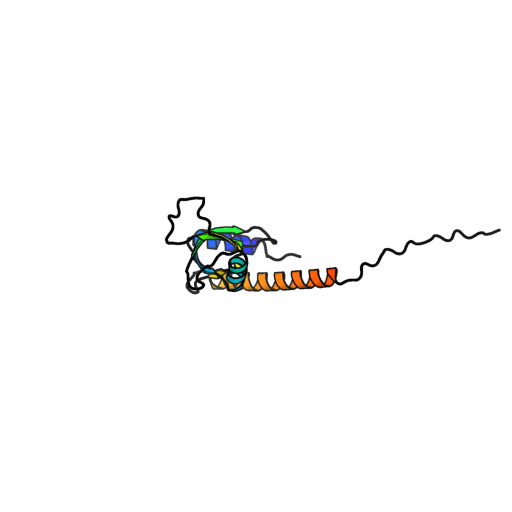7.19 91 PRO A O 1
ATOM 707 N N . ASP A 1 92 ? -12.230 -8.551 -6.724 1.00 89.62 92 ASP A N 1
ATOM 708 C CA . ASP A 1 92 ? -12.662 -8.396 -8.117 1.00 89.62 92 ASP A CA 1
ATOM 709 C C . ASP A 1 92 ? -11.850 -7.328 -8.878 1.00 89.62 92 ASP A C 1
ATOM 711 O O . ASP A 1 92 ? -12.054 -7.102 -10.073 1.00 89.62 92 ASP A O 1
ATOM 715 N N . HIS A 1 93 ? -10.904 -6.656 -8.212 1.00 90.75 93 HIS A N 1
ATOM 716 C CA . HIS A 1 93 ? -10.059 -5.652 -8.848 1.00 90.75 93 HIS A CA 1
ATOM 717 C C . HIS A 1 93 ? -9.109 -6.288 -9.890 1.00 90.75 93 HIS A C 1
ATOM 719 O O . HIS A 1 93 ? -8.416 -7.258 -9.567 1.00 90.75 93 HIS A O 1
ATOM 725 N N . PRO A 1 94 ? -8.943 -5.704 -11.099 1.00 92.81 94 PRO A N 1
ATOM 726 C CA . PRO A 1 94 ? -8.123 -6.280 -12.180 1.00 92.81 94 PRO A CA 1
ATOM 727 C C . PRO A 1 94 ? -6.664 -6.581 -11.810 1.00 92.81 94 PRO A C 1
ATOM 729 O O . PRO A 1 94 ? -6.019 -7.439 -12.408 1.00 92.81 94 PRO A O 1
ATOM 732 N N . HIS A 1 95 ? -6.131 -5.861 -10.821 1.00 93.69 95 HIS A N 1
ATOM 733 C CA . HIS A 1 95 ? -4.762 -6.015 -10.326 1.00 93.69 95 HIS A CA 1
ATOM 734 C C . HIS A 1 95 ? -4.680 -6.615 -8.912 1.00 93.69 95 HIS A C 1
ATOM 736 O O . HIS A 1 95 ? -3.634 -6.512 -8.275 1.00 93.69 95 HIS A O 1
ATOM 742 N N . ALA A 1 96 ? -5.756 -7.222 -8.394 1.00 93.50 96 ALA A N 1
ATOM 743 C CA . ALA A 1 96 ? -5.819 -7.730 -7.019 1.00 93.50 96 ALA A CA 1
ATOM 744 C C . ALA A 1 96 ? -4.660 -8.685 -6.670 1.00 93.50 96 ALA A C 1
ATOM 746 O O . ALA A 1 96 ? -4.045 -8.549 -5.612 1.00 93.50 96 ALA A O 1
ATOM 747 N N . GLU A 1 97 ? -4.306 -9.607 -7.570 1.00 94.62 97 GLU A N 1
ATOM 748 C CA . GLU A 1 97 ? -3.213 -10.565 -7.353 1.00 94.62 97 GLU A CA 1
ATOM 749 C C . GLU A 1 97 ? -1.829 -9.893 -7.311 1.00 94.62 97 GLU A C 1
ATOM 751 O O . GLU A 1 97 ? -1.000 -10.198 -6.445 1.00 94.62 97 GLU A O 1
ATOM 756 N N . GLU A 1 98 ? -1.583 -8.942 -8.216 1.00 95.69 98 GLU A N 1
ATOM 757 C CA . GLU A 1 98 ? -0.325 -8.188 -8.279 1.00 95.69 98 GLU A CA 1
ATOM 758 C C . GLU A 1 98 ? -0.150 -7.331 -7.016 1.00 95.69 98 GLU A C 1
ATOM 760 O O . GLU A 1 98 ? 0.921 -7.325 -6.403 1.00 95.69 98 GLU A O 1
ATOM 765 N N . ILE A 1 99 ? -1.233 -6.693 -6.557 1.00 95.88 99 ILE A N 1
ATOM 766 C CA . ILE A 1 99 ? -1.249 -5.938 -5.302 1.00 95.88 99 ILE A CA 1
ATOM 767 C C . ILE A 1 99 ? -0.993 -6.862 -4.109 1.00 95.88 99 ILE A C 1
ATOM 769 O O . ILE A 1 99 ? -0.143 -6.558 -3.273 1.00 95.88 99 ILE A O 1
ATOM 773 N N . ALA A 1 100 ? -1.677 -8.005 -4.027 1.00 95.44 100 ALA A N 1
ATOM 774 C CA . ALA A 1 100 ? -1.508 -8.951 -2.926 1.00 95.44 100 ALA A CA 1
ATOM 775 C C . ALA A 1 100 ? -0.078 -9.514 -2.859 1.00 95.44 100 ALA A C 1
ATOM 777 O O . ALA A 1 100 ? 0.461 -9.749 -1.771 1.00 95.44 100 ALA A O 1
ATOM 778 N N . THR A 1 101 ? 0.557 -9.723 -4.014 1.00 96.38 101 THR A N 1
ATOM 779 C CA . THR A 1 101 ? 1.963 -10.132 -4.102 1.00 96.38 101 THR A CA 1
ATOM 780 C C . THR A 1 101 ? 2.878 -9.036 -3.566 1.00 96.38 101 THR A C 1
ATOM 782 O O . THR A 1 101 ? 3.665 -9.301 -2.654 1.00 96.38 101 THR A O 1
ATOM 785 N N . TYR A 1 102 ? 2.702 -7.794 -4.030 1.00 96.44 102 TYR A N 1
ATOM 786 C CA . TYR A 1 102 ? 3.453 -6.639 -3.531 1.00 96.44 102 TYR A CA 1
ATOM 787 C C . TYR A 1 102 ? 3.313 -6.472 -2.008 1.00 96.44 102 TYR A C 1
ATOM 789 O O . TYR A 1 102 ? 4.314 -6.392 -1.293 1.00 96.44 102 TYR A O 1
ATOM 797 N N . GLN A 1 103 ? 2.080 -6.500 -1.488 1.00 95.94 103 GLN A N 1
ATOM 798 C CA . GLN A 1 103 ? 1.802 -6.372 -0.054 1.00 95.94 103 GLN A CA 1
ATOM 799 C C . GLN A 1 103 ? 2.530 -7.447 0.767 1.00 95.94 103 GLN A C 1
ATOM 801 O O . GLN A 1 103 ? 3.126 -7.150 1.803 1.00 95.94 103 GLN A O 1
ATOM 806 N N . ARG A 1 104 ? 2.515 -8.701 0.300 1.00 95.44 104 ARG A N 1
ATOM 807 C CA . ARG A 1 104 ? 3.149 -9.838 0.982 1.00 95.44 104 ARG A CA 1
ATOM 808 C C . ARG A 1 104 ? 4.668 -9.716 1.018 1.00 95.44 104 ARG A C 1
ATOM 810 O O . ARG A 1 104 ? 5.274 -9.925 2.071 1.00 95.44 104 ARG A O 1
ATOM 817 N N . GLU A 1 105 ? 5.284 -9.392 -0.116 1.00 95.00 105 GLU A N 1
ATOM 818 C CA . GLU A 1 105 ? 6.737 -9.236 -0.216 1.00 95.00 105 GLU A CA 1
ATOM 819 C C . GLU A 1 105 ? 7.238 -8.078 0.645 1.00 95.00 105 GLU A C 1
ATOM 821 O O . GLU A 1 105 ? 8.192 -8.246 1.414 1.00 95.00 105 GLU A O 1
ATOM 826 N N . ARG A 1 106 ? 6.558 -6.930 0.569 1.00 94.62 106 ARG A N 1
ATOM 827 C CA . ARG A 1 106 ? 6.895 -5.745 1.355 1.00 94.62 106 ARG A CA 1
ATOM 828 C C . ARG A 1 106 ? 6.744 -6.006 2.849 1.00 94.62 106 ARG A C 1
ATOM 830 O O . ARG A 1 106 ? 7.698 -5.787 3.593 1.00 94.62 106 ARG A O 1
ATOM 837 N N . ASN A 1 107 ? 5.620 -6.575 3.292 1.00 94.44 107 ASN A N 1
ATOM 838 C CA . ASN A 1 107 ? 5.411 -6.915 4.705 1.00 94.44 107 ASN A CA 1
ATOM 839 C C . ASN A 1 107 ? 6.488 -7.871 5.232 1.00 94.44 107 ASN A C 1
ATOM 841 O O . ASN A 1 107 ? 7.039 -7.649 6.310 1.00 94.44 107 ASN A O 1
ATOM 845 N N . ARG A 1 108 ? 6.866 -8.893 4.452 1.00 93.69 108 ARG A N 1
ATOM 846 C CA . ARG A 1 108 ? 7.954 -9.808 4.826 1.00 93.69 108 ARG A CA 1
ATOM 847 C C . ARG A 1 108 ? 9.277 -9.067 5.041 1.00 93.69 108 ARG A C 1
ATOM 849 O O . ARG A 1 108 ? 9.992 -9.362 6.000 1.00 93.69 108 ARG A O 1
ATOM 856 N N . LYS A 1 109 ? 9.621 -8.128 4.158 1.00 92.94 109 LYS A N 1
ATOM 857 C CA . LYS A 1 109 ? 10.873 -7.364 4.252 1.00 92.94 109 LYS A CA 1
ATOM 858 C C . LYS A 1 109 ? 10.856 -6.349 5.392 1.00 92.94 109 LYS A C 1
ATOM 860 O O . LYS A 1 109 ? 11.842 -6.284 6.120 1.00 92.94 109 LYS A O 1
ATOM 865 N N . LEU A 1 110 ? 9.741 -5.649 5.610 1.00 91.62 110 LEU A N 1
ATOM 866 C CA . LEU A 1 110 ? 9.562 -4.747 6.754 1.00 91.62 110 LEU A CA 1
ATOM 867 C C . LEU A 1 110 ? 9.709 -5.496 8.086 1.00 91.62 110 LEU A C 1
ATOM 869 O O . LEU A 1 110 ? 10.412 -5.042 8.987 1.00 91.62 110 LEU A O 1
ATOM 873 N N . MET A 1 111 ? 9.136 -6.699 8.198 1.00 90.12 111 MET A N 1
ATOM 874 C CA . MET A 1 111 ? 9.322 -7.541 9.385 1.00 90.12 111 MET A CA 1
ATOM 875 C C . MET A 1 111 ? 10.790 -7.930 9.604 1.00 90.12 111 MET A C 1
ATOM 877 O O . MET A 1 111 ? 11.261 -7.944 10.742 1.00 90.12 111 MET A O 1
ATOM 881 N N . LEU A 1 112 ? 11.524 -8.253 8.536 1.00 88.94 112 LEU A N 1
ATOM 882 C CA . LEU A 1 112 ? 12.943 -8.602 8.628 1.00 88.94 112 LEU A CA 1
ATOM 883 C C . LEU A 1 112 ? 13.805 -7.393 9.016 1.00 88.94 112 LEU A C 1
ATOM 885 O O . LEU A 1 112 ? 14.706 -7.534 9.840 1.00 88.94 112 LEU A O 1
ATOM 889 N N . GLN A 1 113 ? 13.496 -6.213 8.476 1.00 85.31 113 GLN A N 1
ATOM 890 C CA . GLN A 1 113 ? 14.153 -4.958 8.834 1.00 85.31 113 GLN A CA 1
ATOM 891 C C . GLN A 1 113 ? 13.938 -4.618 10.311 1.00 85.31 113 GLN A C 1
ATOM 893 O O . GLN A 1 113 ? 14.912 -4.368 11.020 1.00 85.31 113 GLN A O 1
ATOM 898 N N . ASN A 1 114 ? 12.695 -4.689 10.799 1.00 83.19 114 ASN A N 1
ATOM 899 C CA . ASN A 1 114 ? 12.388 -4.432 12.207 1.00 83.19 114 ASN A CA 1
ATOM 900 C C . ASN A 1 114 ? 13.114 -5.415 13.132 1.00 83.19 114 ASN A C 1
ATOM 902 O O . ASN A 1 114 ? 13.659 -5.010 14.154 1.00 83.19 114 ASN A O 1
ATOM 906 N N . ARG A 1 115 ? 13.189 -6.700 12.759 1.00 76.88 115 ARG A N 1
ATOM 907 C CA . ARG A 1 115 ? 13.951 -7.708 13.516 1.00 76.88 115 ARG A CA 1
ATOM 908 C C . ARG A 1 115 ? 15.453 -7.430 13.534 1.00 76.88 115 ARG A C 1
ATOM 910 O O . ARG A 1 115 ? 16.071 -7.555 14.586 1.00 76.88 115 ARG A O 1
ATOM 917 N N . GLY A 1 116 ? 16.032 -7.061 12.391 1.00 74.00 116 GLY A N 1
ATOM 918 C CA . GLY A 1 116 ? 17.443 -6.689 12.293 1.00 74.00 116 GLY A CA 1
ATOM 919 C C . GLY A 1 116 ? 17.775 -5.461 13.141 1.00 74.00 116 GLY A C 1
ATOM 920 O O . GLY A 1 116 ? 18.747 -5.492 13.888 1.00 74.00 116 GLY A O 1
ATOM 921 N N . SER A 1 117 ? 16.919 -4.434 13.093 1.00 69.38 117 SER A N 1
ATOM 922 C CA . SER A 1 117 ? 17.043 -3.220 13.909 1.00 69.38 117 SER A CA 1
ATOM 923 C C . SER A 1 117 ? 17.047 -3.542 15.402 1.00 69.38 117 SER A C 1
ATOM 925 O O . SER A 1 117 ? 17.943 -3.110 16.121 1.00 69.38 117 SER A O 1
ATOM 927 N N . LEU A 1 118 ? 16.100 -4.371 15.852 1.00 69.50 118 LEU A N 1
ATOM 928 C CA . LEU A 1 118 ? 15.998 -4.794 17.250 1.00 69.50 118 LEU A CA 1
ATOM 929 C C . LEU A 1 118 ? 17.255 -5.564 17.692 1.00 69.50 118 LEU A C 1
ATOM 931 O O . LEU A 1 118 ? 17.782 -5.349 18.778 1.00 69.50 118 LEU A O 1
ATOM 935 N N . MET A 1 119 ? 17.788 -6.438 16.834 1.00 66.81 119 MET A N 1
ATOM 936 C CA . MET A 1 119 ? 19.006 -7.184 17.150 1.00 66.81 119 MET A CA 1
ATOM 937 C C . MET A 1 119 ? 20.250 -6.291 17.208 1.00 66.81 119 MET A C 1
ATOM 939 O O . MET A 1 119 ? 21.096 -6.523 18.063 1.00 66.81 119 MET A O 1
ATOM 943 N N . THR A 1 120 ? 20.361 -5.272 16.350 1.00 70.00 120 THR A N 1
ATOM 944 C CA . THR A 1 120 ? 21.425 -4.258 16.426 1.00 70.00 120 THR A CA 1
ATOM 945 C C . THR A 1 120 ? 21.335 -3.437 17.711 1.00 70.00 120 THR A C 1
ATOM 947 O O . THR A 1 120 ? 22.360 -3.207 18.346 1.00 70.00 120 THR A O 1
ATOM 950 N N . GLU A 1 121 ? 20.132 -3.039 18.122 1.00 66.25 121 GLU A N 1
ATOM 951 C CA . GLU A 1 121 ? 19.901 -2.286 19.362 1.00 66.25 121 GLU A CA 1
ATOM 952 C C . GLU A 1 121 ? 20.243 -3.106 20.619 1.00 66.25 121 GLU A C 1
ATOM 954 O O . GLU A 1 121 ? 20.791 -2.578 21.583 1.00 66.25 121 GLU A O 1
ATOM 959 N N . LEU A 1 122 ? 20.003 -4.420 20.584 1.00 71.31 122 LEU A N 1
ATOM 960 C CA . LEU A 1 122 ? 20.346 -5.350 21.666 1.00 71.31 122 LEU A CA 1
ATOM 961 C C . LEU A 1 122 ? 21.836 -5.738 21.716 1.00 71.31 122 LEU A C 1
ATOM 963 O O . LEU A 1 122 ? 22.249 -6.438 22.645 1.00 71.31 122 LEU A O 1
ATOM 967 N N . MET A 1 123 ? 22.663 -5.332 20.743 1.00 67.94 123 MET A N 1
ATOM 968 C CA . MET A 1 123 ? 24.103 -5.590 20.816 1.00 67.94 123 MET A CA 1
ATOM 969 C C . MET A 1 123 ? 24.734 -4.700 21.895 1.00 67.94 123 MET A C 1
ATOM 971 O O . MET A 1 123 ? 24.542 -3.484 21.873 1.00 67.94 123 MET A O 1
ATOM 975 N N . PRO A 1 124 ? 25.544 -5.250 22.820 1.00 59.72 124 PRO A N 1
ATOM 976 C CA . PRO A 1 124 ? 26.249 -4.423 23.786 1.00 59.72 124 PRO A CA 1
ATOM 977 C C . PRO A 1 124 ? 27.165 -3.458 23.032 1.00 59.72 124 PRO A C 1
ATOM 979 O O . PRO A 1 124 ? 28.009 -3.895 22.242 1.00 59.72 124 PRO A O 1
ATOM 982 N N . LEU A 1 125 ? 26.999 -2.155 23.286 1.00 60.47 125 LEU A N 1
ATOM 983 C CA . LEU A 1 125 ? 27.871 -1.094 22.786 1.00 60.47 125 LEU A CA 1
ATOM 984 C C . LEU A 1 125 ? 29.311 -1.414 23.210 1.00 60.47 125 LEU A C 1
ATOM 986 O O . LEU A 1 125 ? 29.738 -1.104 24.321 1.00 60.47 125 LEU A O 1
ATOM 990 N N . ARG A 1 126 ? 30.074 -2.091 22.347 1.00 58.62 126 ARG A N 1
ATOM 991 C CA . ARG A 1 126 ? 31.502 -2.309 22.571 1.00 58.62 126 ARG A CA 1
ATOM 992 C C . ARG A 1 126 ? 32.170 -0.944 22.487 1.00 58.62 126 ARG A C 1
ATOM 994 O O . ARG A 1 126 ? 32.359 -0.412 21.396 1.00 58.62 126 ARG A O 1
ATOM 1001 N N . SER A 1 127 ? 32.534 -0.384 23.635 1.00 54.22 127 SER A N 1
ATOM 1002 C CA . SER A 1 127 ? 33.406 0.781 23.689 1.00 54.22 127 SER A CA 1
ATOM 1003 C C . SER A 1 127 ? 34.733 0.442 22.988 1.00 54.22 127 SER A C 1
ATOM 1005 O O . SER A 1 127 ? 35.296 -0.639 23.212 1.00 54.22 127 SER A O 1
ATOM 1007 N N . PRO A 1 128 ? 35.245 1.309 22.096 1.00 56.22 128 PRO A N 1
ATOM 1008 C CA . PRO A 1 128 ? 36.519 1.056 21.443 1.00 56.22 128 PRO A CA 1
ATOM 1009 C C . PRO A 1 128 ? 37.624 1.036 22.505 1.00 56.22 128 PRO A C 1
ATOM 1011 O O . PRO A 1 128 ? 37.844 2.017 23.215 1.00 56.22 128 PRO A O 1
ATOM 1014 N N . LYS A 1 129 ? 38.321 -0.102 22.632 1.00 54.56 129 LYS A N 1
ATOM 1015 C CA . LYS A 1 129 ? 39.485 -0.233 23.516 1.00 54.56 129 LYS A CA 1
ATOM 1016 C C . LYS A 1 129 ? 40.548 0.776 23.080 1.00 54.56 129 LYS A C 1
ATOM 1018 O O . LYS A 1 129 ? 41.119 0.646 21.997 1.00 54.56 129 LYS A O 1
ATOM 1023 N N . THR A 1 130 ? 40.842 1.754 23.929 1.00 54.59 130 THR A N 1
ATOM 1024 C CA . THR A 1 130 ? 41.983 2.650 23.745 1.00 54.59 130 THR A CA 1
ATOM 1025 C C . THR A 1 130 ? 43.268 1.817 23.794 1.00 54.59 130 THR A C 1
ATOM 1027 O O . THR A 1 130 ? 43.616 1.221 24.813 1.00 54.59 130 THR A O 1
ATOM 1030 N N . LYS A 1 131 ? 43.984 1.724 22.667 1.00 54.12 131 LYS A N 1
ATOM 1031 C CA . LYS A 1 131 ? 45.344 1.173 22.648 1.00 54.12 131 LYS A CA 1
ATOM 1032 C C . LYS A 1 131 ? 46.253 2.152 23.397 1.00 54.12 131 LYS A C 1
ATOM 1034 O O . LYS A 1 131 ? 46.695 3.140 22.821 1.00 54.12 131 LYS A O 1
ATOM 1039 N N . LYS A 1 132 ? 46.544 1.892 24.676 1.00 55.47 132 LYS A N 1
ATOM 1040 C CA . LYS A 1 132 ? 47.679 2.531 25.359 1.00 55.47 132 LYS A CA 1
ATOM 1041 C C . LYS A 1 132 ? 48.962 2.059 24.671 1.00 55.47 132 LYS A C 1
ATOM 1043 O O . LYS A 1 132 ? 49.339 0.898 24.813 1.00 55.47 132 LYS A O 1
ATOM 1048 N N . SER A 1 133 ? 49.623 2.935 23.914 1.00 55.06 133 SER A N 1
ATOM 1049 C CA . SER A 1 133 ? 50.983 2.674 23.443 1.00 55.06 133 SER A CA 1
ATOM 1050 C C . SER A 1 133 ? 51.920 2.700 24.651 1.00 55.06 133 SER A C 1
ATOM 1052 O O . SER A 1 133 ? 52.248 3.768 25.167 1.00 55.06 133 SER A O 1
ATOM 1054 N N . GLY A 1 134 ? 52.335 1.530 25.132 1.00 53.12 134 GLY A N 1
ATOM 1055 C CA . GLY A 1 134 ? 53.468 1.429 26.045 1.00 53.12 134 GLY A CA 1
ATOM 1056 C C . GLY A 1 134 ? 54.731 1.802 25.280 1.00 53.12 134 GLY A C 1
ATOM 1057 O O . GLY A 1 134 ? 55.243 0.996 24.508 1.00 53.12 134 GLY A O 1
ATOM 1058 N N . LYS A 1 135 ? 55.210 3.038 25.441 1.00 51.19 135 LYS A N 1
ATOM 1059 C CA . LYS A 1 135 ? 56.535 3.428 24.963 1.00 51.19 135 LYS A CA 1
ATOM 1060 C C . LYS A 1 135 ? 57.535 2.879 25.977 1.00 51.19 135 LYS A C 1
ATOM 1062 O O . LYS A 1 135 ? 57.587 3.346 27.111 1.00 51.19 135 LYS A O 1
ATOM 1067 N N . GLY A 1 136 ? 58.218 1.804 25.589 1.00 52.56 136 GLY A N 1
ATOM 1068 C CA . GLY A 1 136 ? 59.235 1.151 26.401 1.00 52.56 136 GLY A CA 1
ATOM 1069 C C . GLY A 1 136 ? 60.363 2.117 26.750 1.00 52.56 136 GLY A C 1
ATOM 1070 O O . GLY A 1 136 ? 60.876 2.821 25.882 1.00 52.56 136 GLY A O 1
ATOM 1071 N N . PHE A 1 137 ? 60.732 2.134 28.027 1.00 51.47 137 PHE A N 1
ATOM 1072 C CA . PHE A 1 137 ? 62.035 2.608 28.474 1.00 51.47 137 PHE A CA 1
ATOM 1073 C C . PHE A 1 137 ? 63.082 1.570 28.060 1.00 51.47 137 PHE A C 1
ATOM 1075 O O . PHE A 1 137 ? 62.927 0.385 28.357 1.00 51.47 137 PHE A O 1
ATOM 1082 N N . GLY A 1 138 ? 64.130 2.008 27.366 1.00 60.56 138 GLY A N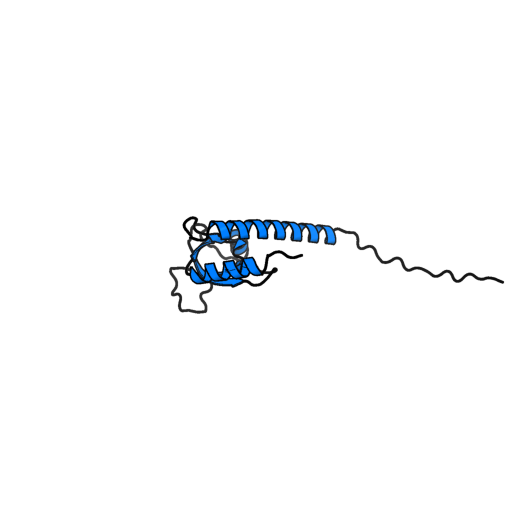 1
ATOM 1083 C CA . GLY A 1 138 ? 65.190 1.134 26.883 1.00 60.56 138 GLY A CA 1
ATOM 1084 C C . GLY A 1 138 ? 66.505 1.878 26.684 1.00 60.56 138 GLY A C 1
ATOM 1085 O O . GLY A 1 138 ? 66.710 2.432 25.612 1.00 60.56 138 GLY A O 1
ATOM 1086 N N . LYS A 1 139 ? 67.345 1.754 27.720 1.00 43.44 139 LYS A N 1
ATOM 1087 C CA . LYS A 1 139 ? 68.803 1.953 27.833 1.00 43.44 139 LYS A CA 1
ATOM 1088 C C . LYS A 1 139 ? 69.370 3.368 27.769 1.00 43.44 139 LYS A C 1
ATOM 1090 O O . LYS A 1 139 ? 69.300 4.009 26.705 1.00 43.44 139 LYS A O 1
#

Organism: NCBI:txid315271

Radius of gyration: 22.78 Å; Cα contacts (8 Å, |Δi|>4): 163; chains: 1; bounding box: 90×30×42 Å

Sequence (139 aa):
MTVDNSRAATALSKKLEASLPIKVKVAKELLKMLKTRGDIINPEKELEVDWVAYSGDEGGIMCRLVSKNDNPEDEDKALYIVSITHLKIDPDHPHAEEIATYQRERNRKLMLQNRGSLMTELMPLRSPKTKKSGKGFGK